Protein AF-A0A3M1NXG3-F1 (afdb_monomer_lite)

pLDDT: mean 80.0, std 8.26, range [65.12, 91.19]

Radius of gyration: 15.34 Å; chains: 1; bounding box: 21×13×48 Å

Secondary structure (DSSP, 8-state):
-EE--EEEEEETTTEEEEEEEEEES----STT------EEEEEEEE---

Structure (mmCIF, N/CA/C/O backbone):
data_AF-A0A3M1NXG3-F1
#
_entry.id   AF-A0A3M1NXG3-F1
#
loop_
_atom_site.group_PDB
_atom_site.id
_atom_site.type_symbol
_atom_site.label_atom_id
_atom_site.label_alt_id
_atom_site.label_comp_id
_atom_site.label_asym_id
_atom_site.label_entity_id
_atom_site.label_seq_id
_atom_site.pdbx_PDB_ins_code
_atom_site.Cartn_x
_atom_site.Cartn_y
_atom_site.Cartn_z
_atom_site.occupancy
_atom_site.B_iso_or_equiv
_atom_site.auth_seq_id
_atom_site.auth_comp_id
_atom_site.auth_asym_id
_atom_site.auth_atom_id
_atom_site.pdbx_PDB_model_num
ATOM 1 N N . ILE A 1 1 ? -11.434 -6.711 10.048 1.00 67.00 1 ILE A N 1
ATOM 2 C CA . ILE A 1 1 ? -11.764 -6.463 8.615 1.00 67.00 1 ILE A CA 1
ATOM 3 C C . ILE A 1 1 ? -11.114 -5.145 8.217 1.00 67.00 1 ILE A C 1
ATOM 5 O O . ILE A 1 1 ? -11.192 -4.212 9.008 1.00 67.00 1 ILE A O 1
ATOM 9 N N . PHE A 1 2 ? -10.463 -5.073 7.053 1.00 75.06 2 PHE A N 1
ATOM 10 C CA . PHE A 1 2 ? -9.732 -3.886 6.594 1.00 75.06 2 PHE A CA 1
ATOM 11 C C . PHE A 1 2 ? -10.363 -3.325 5.320 1.00 75.06 2 PHE A C 1
ATOM 13 O O . PHE A 1 2 ? -10.679 -4.081 4.402 1.00 75.06 2 PHE A O 1
ATOM 20 N N . LEU A 1 3 ? -10.546 -2.008 5.280 1.00 77.56 3 LEU A N 1
ATOM 21 C CA . LEU A 1 3 ? -10.869 -1.270 4.068 1.00 77.56 3 LEU A CA 1
ATOM 22 C C . LEU A 1 3 ? -9.567 -0.733 3.490 1.00 77.56 3 LEU A C 1
ATOM 24 O O . LEU A 1 3 ? -8.867 0.023 4.159 1.00 77.56 3 LEU A O 1
ATOM 28 N N . SER A 1 4 ? -9.263 -1.109 2.255 1.00 79.75 4 SER A N 1
ATOM 29 C CA . SER A 1 4 ? -7.968 -0.815 1.642 1.00 79.75 4 SER A CA 1
ATOM 30 C C . SER A 1 4 ? -8.137 -0.029 0.340 1.00 79.75 4 SER A C 1
ATOM 32 O O . SER A 1 4 ? -7.919 -0.599 -0.731 1.00 79.75 4 SER A O 1
ATOM 34 N N . PRO A 1 5 ? -8.574 1.249 0.376 1.00 83.50 5 PRO A N 1
ATOM 35 C CA . PRO A 1 5 ? -8.579 2.090 -0.813 1.00 83.50 5 PRO A CA 1
ATOM 36 C C . PRO A 1 5 ? -7.167 2.187 -1.400 1.00 83.50 5 PR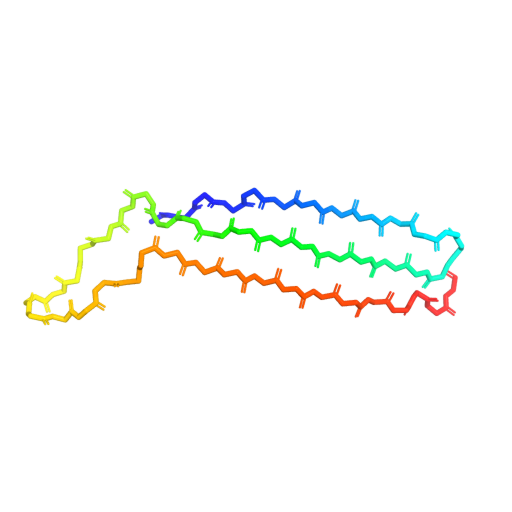O A C 1
ATOM 38 O O . PRO A 1 5 ? -6.207 2.573 -0.729 1.00 83.50 5 PRO A O 1
ATOM 41 N N . GLY A 1 6 ? -7.055 1.820 -2.674 1.00 85.19 6 GLY A N 1
ATOM 42 C CA . GLY A 1 6 ? -5.813 1.852 -3.429 1.00 85.19 6 GLY A CA 1
ATOM 43 C C . GLY A 1 6 ? -5.949 2.686 -4.691 1.00 85.19 6 GLY A C 1
ATOM 44 O O . GLY A 1 6 ? -6.961 2.625 -5.385 1.00 85.19 6 GLY A O 1
ATOM 45 N N . LEU A 1 7 ? -4.905 3.447 -4.991 1.00 87.12 7 LEU A N 1
ATOM 46 C CA . LEU A 1 7 ? -4.662 4.062 -6.280 1.00 87.12 7 LEU A CA 1
ATOM 47 C C . LEU A 1 7 ? -3.623 3.224 -7.021 1.00 87.12 7 LEU A C 1
ATOM 49 O O . LEU A 1 7 ? -2.534 2.963 -6.510 1.00 87.12 7 LEU A O 1
ATOM 53 N N . GLN A 1 8 ? -3.948 2.847 -8.250 1.00 88.69 8 GLN A N 1
ATOM 54 C CA . GLN A 1 8 ? -2.990 2.249 -9.163 1.00 88.69 8 GLN A CA 1
ATOM 55 C C . GLN A 1 8 ? -2.835 3.161 -10.372 1.00 88.69 8 GLN A C 1
ATOM 57 O O . GLN A 1 8 ? -3.806 3.499 -11.045 1.00 88.69 8 GLN A O 1
ATOM 62 N N . TYR A 1 9 ? -1.601 3.571 -10.630 1.00 85.62 9 TYR A N 1
ATOM 63 C CA . TYR A 1 9 ? -1.235 4.398 -11.761 1.00 85.62 9 TYR A CA 1
ATOM 64 C C . TYR A 1 9 ? -0.349 3.601 -12.710 1.00 85.62 9 TYR A C 1
ATOM 66 O O . TYR A 1 9 ? 0.737 3.157 -12.340 1.00 85.62 9 TYR A O 1
ATOM 74 N N . VAL A 1 10 ? -0.806 3.441 -13.950 1.00 86.62 10 VAL A N 1
ATOM 75 C CA . VAL A 1 10 ? -0.021 2.818 -15.017 1.00 86.62 10 VAL A CA 1
ATOM 76 C C . VAL A 1 10 ? 0.612 3.926 -15.853 1.00 86.62 10 VAL A C 1
ATOM 78 O O . VAL A 1 10 ? -0.060 4.626 -16.609 1.00 86.62 10 VAL A O 1
ATOM 81 N N . GLY A 1 11 ? 1.918 4.104 -15.677 1.00 82.06 11 GLY A N 1
ATOM 82 C CA . GLY A 1 11 ? 2.736 5.056 -16.414 1.00 82.06 11 GLY A CA 1
ATOM 83 C C . GLY A 1 11 ? 3.334 4.425 -17.672 1.00 82.06 11 GLY A C 1
ATOM 84 O O . GLY A 1 11 ? 4.202 3.548 -17.609 1.00 82.06 11 GLY A O 1
ATOM 85 N N . GLY A 1 12 ? 2.909 4.902 -18.841 1.00 81.88 12 GLY A N 1
ATOM 86 C CA . GLY A 1 12 ? 3.420 4.425 -20.128 1.00 81.88 12 GLY A CA 1
ATOM 87 C C . GLY A 1 12 ? 3.096 2.948 -20.378 1.00 81.88 12 GLY A C 1
ATOM 88 O O . GLY A 1 12 ? 1.971 2.511 -20.167 1.00 81.88 12 GLY A O 1
ATOM 89 N N . ARG A 1 13 ? 4.079 2.176 -20.861 1.00 79.69 13 ARG A N 1
ATOM 90 C CA . ARG A 1 13 ? 3.910 0.753 -21.227 1.00 79.69 13 ARG A CA 1
ATOM 91 C C . ARG A 1 13 ? 4.486 -0.237 -20.219 1.00 79.69 13 ARG A C 1
ATOM 93 O O . ARG A 1 13 ? 4.320 -1.435 -20.391 1.00 79.69 13 ARG A O 1
ATOM 100 N N . ARG A 1 14 ? 5.227 0.255 -19.224 1.00 84.38 14 ARG A N 1
ATOM 101 C CA . ARG A 1 14 ? 6.113 -0.591 -18.414 1.00 84.38 14 ARG A CA 1
ATOM 102 C C . ARG A 1 14 ? 6.070 -0.312 -16.922 1.00 84.38 14 ARG A C 1
ATOM 104 O O . ARG A 1 14 ? 6.559 -1.135 -16.161 1.00 84.38 14 ARG A O 1
ATOM 111 N N . TRP A 1 15 ? 5.520 0.820 -16.497 1.00 84.88 15 TRP A N 1
ATOM 112 C CA . TRP A 1 15 ? 5.579 1.239 -15.104 1.00 84.88 15 TRP A CA 1
ATOM 113 C C . TRP A 1 15 ? 4.196 1.191 -14.488 1.00 84.88 15 TRP A C 1
ATOM 115 O O . TRP A 1 15 ? 3.244 1.744 -15.030 1.00 84.88 15 TRP A O 1
ATOM 125 N N . LEU A 1 16 ? 4.100 0.543 -13.338 1.00 87.19 16 LEU A N 1
ATOM 126 C CA . LEU A 1 16 ? 2.903 0.523 -12.522 1.00 87.19 16 LEU A CA 1
ATOM 127 C C . LEU A 1 16 ? 3.298 0.961 -11.122 1.00 87.19 16 LEU A C 1
ATOM 129 O O . LEU A 1 16 ? 4.132 0.341 -10.469 1.00 87.19 16 LEU A O 1
ATOM 133 N N . ILE A 1 17 ? 2.703 2.056 -10.681 1.00 89.38 17 ILE A N 1
ATOM 134 C CA . ILE A 1 17 ? 2.864 2.601 -9.343 1.00 89.38 17 ILE A CA 1
ATOM 135 C C . ILE A 1 17 ? 1.574 2.301 -8.593 1.00 89.38 17 ILE A C 1
ATOM 137 O O . ILE A 1 17 ? 0.480 2.554 -9.089 1.00 89.38 17 ILE A O 1
ATOM 141 N N . GLU A 1 18 ? 1.699 1.735 -7.407 1.00 90.38 18 GLU A N 1
ATOM 142 C CA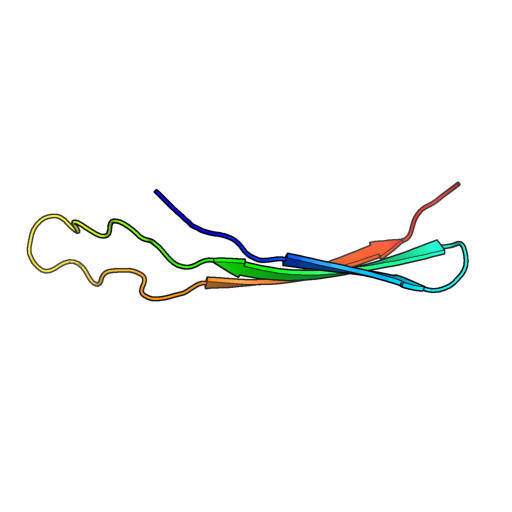 . GLU A 1 18 ? 0.591 1.379 -6.538 1.00 90.38 18 GLU A CA 1
ATOM 143 C C . GLU A 1 18 ? 0.770 2.095 -5.207 1.00 90.38 18 GLU A C 1
ATOM 145 O O . GLU A 1 18 ? 1.842 2.069 -4.608 1.00 90.38 18 GLU A O 1
ATOM 150 N N . ALA A 1 19 ? -0.285 2.744 -4.748 1.00 90.94 19 ALA A N 1
ATOM 151 C CA . ALA A 1 19 ? -0.355 3.332 -3.428 1.00 90.94 19 ALA A CA 1
ATOM 152 C C . ALA A 1 19 ? -1.664 2.888 -2.795 1.00 90.94 19 ALA A C 1
ATOM 154 O O . ALA A 1 19 ? -2.721 3.083 -3.383 1.00 90.94 19 ALA A O 1
ATOM 155 N N . SER A 1 20 ? -1.626 2.289 -1.614 1.00 87.56 20 SER A N 1
ATOM 156 C CA . SER A 1 20 ? -2.833 1.912 -0.889 1.00 87.56 20 SER 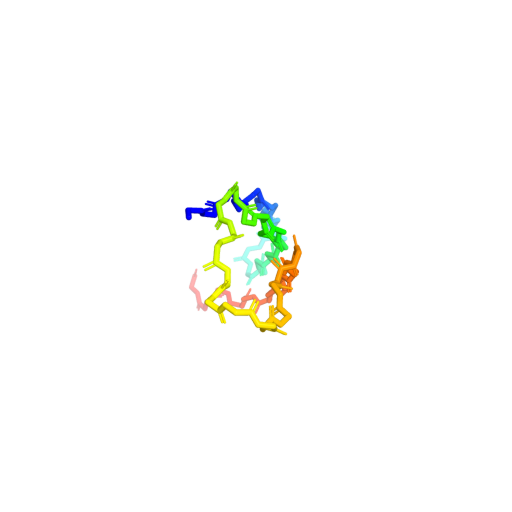A CA 1
ATOM 157 C C . SER A 1 20 ? -2.747 2.321 0.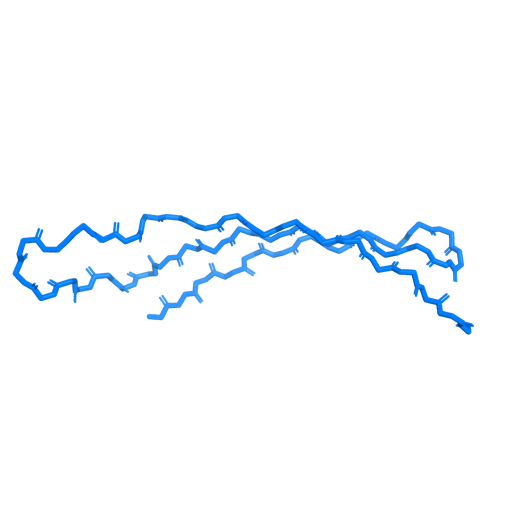565 1.00 87.56 20 SER A C 1
ATOM 159 O O . SER A 1 20 ? -1.681 2.317 1.181 1.00 87.56 20 SER A O 1
ATOM 161 N N . VAL A 1 21 ? -3.893 2.707 1.108 1.00 85.88 21 VAL A N 1
ATOM 162 C CA . VAL A 1 21 ? -4.048 2.989 2.527 1.00 85.88 21 VAL A CA 1
ATOM 163 C C . VAL A 1 21 ? -5.040 1.981 3.060 1.00 85.88 21 VAL A C 1
ATOM 165 O O . VAL A 1 21 ? -6.114 1.819 2.498 1.00 85.88 21 VAL A O 1
ATOM 168 N N . GLN A 1 22 ? -4.666 1.272 4.110 1.00 84.25 22 GLN A N 1
ATOM 169 C CA . GLN A 1 22 ? -5.487 0.264 4.754 1.00 84.25 22 GLN A CA 1
ATOM 170 C C . GLN A 1 22 ? -5.923 0.791 6.110 1.00 84.25 22 GLN A C 1
ATOM 172 O O . GLN A 1 22 ? -5.092 1.127 6.955 1.00 84.25 22 GLN A O 1
ATOM 177 N N . PHE A 1 23 ? -7.233 0.838 6.303 1.00 82.75 23 PHE A N 1
ATOM 178 C CA . PHE A 1 23 ? -7.878 1.220 7.545 1.00 82.75 23 PHE A CA 1
ATOM 179 C C . PHE A 1 23 ? -8.579 -0.014 8.125 1.00 82.75 23 PHE A C 1
ATOM 181 O O . PHE A 1 23 ? -9.479 -0.569 7.484 1.00 82.75 23 PHE A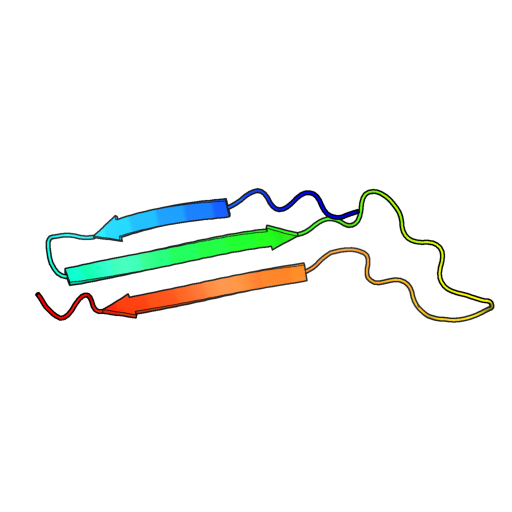 O 1
ATOM 188 N N . PRO A 1 24 ? -8.186 -0.490 9.315 1.00 76.81 24 PRO A N 1
ATOM 189 C CA . PRO A 1 24 ? -8.956 -1.492 10.033 1.00 76.81 24 PRO A CA 1
ATOM 190 C C . PRO A 1 24 ? -10.313 -0.905 10.419 1.00 76.81 24 PRO A C 1
ATOM 192 O O . PRO A 1 24 ? -10.388 0.058 11.171 1.00 76.81 24 PRO A O 1
ATOM 195 N N . ILE A 1 25 ? -11.396 -1.508 9.927 1.00 72.62 25 ILE A N 1
ATOM 196 C CA . ILE A 1 25 ? -12.763 -1.186 10.374 1.00 72.62 25 ILE A CA 1
ATOM 197 C C . ILE A 1 25 ? -13.001 -1.770 11.772 1.00 72.62 25 ILE A C 1
ATOM 199 O O . ILE A 1 25 ? -13.752 -1.226 12.572 1.00 72.62 25 ILE A O 1
ATOM 203 N N . VAL A 1 26 ? -12.362 -2.905 12.050 1.00 67.50 26 VAL A N 1
ATOM 204 C CA . VAL A 1 26 ? -12.508 -3.654 13.293 1.00 67.50 26 VAL A CA 1
ATOM 205 C C . VAL A 1 26 ? -11.113 -3.897 13.840 1.00 67.50 26 VAL A C 1
ATOM 207 O O . VAL A 1 26 ? -10.310 -4.573 13.189 1.00 67.50 26 VAL A O 1
ATOM 210 N N . ASN A 1 27 ? -10.840 -3.303 14.997 1.00 66.38 27 ASN A N 1
ATOM 211 C CA . ASN A 1 27 ? -9.572 -3.376 15.704 1.00 66.38 27 ASN A CA 1
ATOM 212 C C . ASN A 1 27 ? -9.885 -3.714 17.166 1.00 66.38 27 ASN A C 1
ATOM 214 O O . ASN A 1 27 ? -10.062 -2.818 17.986 1.00 66.38 27 ASN A O 1
ATOM 218 N N . GLU A 1 28 ? -10.014 -5.004 17.475 1.00 67.06 28 GLU A N 1
ATOM 219 C CA . GLU A 1 28 ? -10.107 -5.510 18.851 1.00 67.06 28 GLU A CA 1
ATOM 220 C C . GLU A 1 28 ? -8.770 -6.152 19.249 1.00 67.06 28 GLU A C 1
ATOM 222 O O . GLU A 1 28 ? -8.616 -7.376 19.183 1.00 67.06 28 GLU A O 1
ATOM 227 N N . PRO A 1 29 ? -7.758 -5.349 19.622 1.00 66.62 29 PRO A N 1
ATOM 228 C CA . PRO A 1 29 ? -6.560 -5.883 20.242 1.00 66.62 29 PRO A CA 1
ATOM 229 C C . PRO A 1 29 ? -6.920 -6.521 21.591 1.00 66.62 29 PRO A C 1
ATOM 231 O O . PRO A 1 29 ? -7.653 -5.948 22.397 1.00 66.62 29 PRO A O 1
ATOM 234 N N . ASN A 1 30 ? -6.400 -7.719 21.861 1.00 65.69 30 ASN A N 1
ATOM 235 C CA . ASN A 1 30 ? -6.585 -8.363 23.160 1.00 65.69 30 ASN A CA 1
ATOM 236 C C . ASN A 1 30 ? -5.762 -7.623 24.232 1.00 65.69 30 ASN A C 1
ATOM 238 O O . ASN A 1 30 ? -4.531 -7.645 24.207 1.00 65.69 30 ASN A O 1
ATOM 242 N N . GLY A 1 31 ? -6.436 -7.006 25.207 1.00 69.31 31 GLY A N 1
ATOM 243 C CA . GLY A 1 31 ? -5.789 -6.377 26.363 1.00 69.31 31 GLY A CA 1
ATOM 244 C C . GLY A 1 31 ? -5.173 -5.006 26.058 1.00 69.31 31 GLY A C 1
ATOM 245 O O . GLY A 1 31 ? -5.823 -4.143 25.482 1.00 69.31 31 GLY A O 1
ATOM 246 N N . THR A 1 32 ? -3.926 -4.773 26.481 1.00 72.19 32 THR A N 1
ATOM 247 C CA . THR A 1 32 ? -3.212 -3.482 26.348 1.00 72.19 32 THR A CA 1
ATOM 248 C C . THR A 1 32 ? -2.426 -3.342 25.041 1.00 72.19 32 THR A C 1
ATOM 250 O O . THR A 1 32 ? -1.519 -2.514 24.936 1.00 72.19 32 THR A O 1
ATOM 253 N N . GLN A 1 33 ? -2.716 -4.180 24.048 1.00 71.00 33 GLN A N 1
ATOM 254 C CA . GLN A 1 33 ? -1.957 -4.210 22.807 1.00 71.00 33 GLN A CA 1
ATOM 255 C C . GL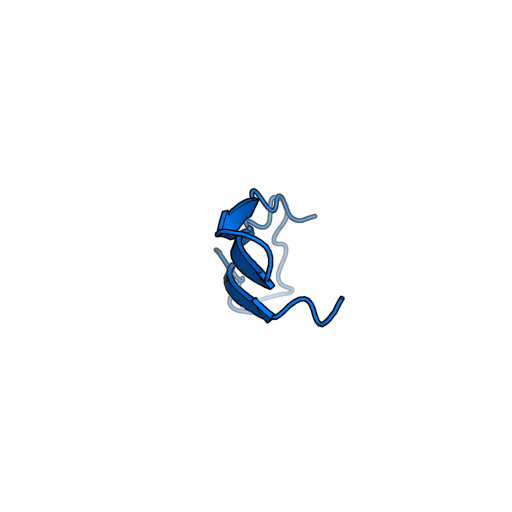N A 1 33 ? -2.278 -2.984 21.941 1.00 71.00 33 GLN A C 1
ATOM 257 O O . GLN A 1 33 ? -3.439 -2.629 21.747 1.00 71.00 33 GLN A O 1
ATOM 262 N N . LEU A 1 34 ? -1.233 -2.334 21.417 1.00 67.00 34 LEU A N 1
ATOM 263 C CA . LEU A 1 34 ? -1.376 -1.210 20.494 1.00 67.00 34 LEU A CA 1
ATOM 264 C C . LEU A 1 34 ? -2.064 -1.697 19.215 1.00 67.00 34 LEU A C 1
ATOM 266 O O . LEU A 1 34 ? -1.519 -2.522 18.478 1.00 67.00 34 LEU A O 1
ATOM 270 N N . GLY A 1 35 ? -3.274 -1.195 18.981 1.00 69.75 35 GLY A N 1
ATOM 271 C CA . GLY A 1 35 ? -3.998 -1.407 17.738 1.00 69.75 35 GLY A CA 1
ATOM 272 C C . GLY A 1 35 ? -3.273 -0.730 16.576 1.00 69.75 35 GLY A C 1
ATOM 273 O O . GLY A 1 35 ? -2.653 0.317 16.732 1.00 69.75 35 GLY A O 1
ATOM 274 N N . THR A 1 36 ? -3.335 -1.332 15.392 1.00 74.19 36 THR A N 1
ATOM 275 C CA . THR A 1 36 ? -2.882 -0.652 14.170 1.00 74.19 36 THR A CA 1
ATOM 276 C C . THR A 1 36 ? -3.990 0.283 13.713 1.00 74.19 36 THR A C 1
ATOM 278 O O . THR A 1 36 ? -5.067 -0.205 13.408 1.00 74.19 36 THR A O 1
ATOM 281 N N . ASP A 1 37 ? -3.759 1.594 13.673 1.00 77.00 37 ASP A N 1
ATOM 282 C CA . ASP A 1 37 ? -4.799 2.560 13.277 1.00 77.00 37 ASP A CA 1
ATOM 283 C C . ASP A 1 37 ? -4.911 2.708 11.755 1.00 77.00 37 ASP A C 1
ATOM 285 O O . ASP A 1 37 ? -5.995 2.881 11.203 1.00 77.00 37 ASP A O 1
ATOM 289 N N . TRP A 1 38 ? -3.779 2.634 11.058 1.00 76.88 38 TRP A N 1
ATOM 290 C CA . TRP A 1 38 ? -3.702 2.749 9.608 1.00 76.88 38 TRP A CA 1
ATOM 291 C C . TRP A 1 38 ? -2.407 2.118 9.103 1.00 76.88 38 TRP A C 1
ATOM 293 O O . TRP A 1 38 ? -1.406 2.022 9.811 1.00 76.88 38 TRP A O 1
ATOM 303 N N . THR A 1 39 ? -2.415 1.657 7.859 1.00 85.81 39 THR A N 1
ATOM 304 C CA . THR A 1 39 ? -1.229 1.125 7.184 1.00 85.81 39 THR A CA 1
ATOM 305 C C . THR A 1 39 ? -1.157 1.709 5.788 1.00 85.81 39 THR A C 1
ATOM 307 O O . THR A 1 39 ? -2.120 1.627 5.036 1.00 85.81 39 THR A O 1
ATOM 310 N N . VAL A 1 40 ? -0.018 2.283 5.416 1.00 87.50 40 VAL A N 1
ATOM 311 C CA . VAL A 1 40 ? 0.226 2.757 4.050 1.00 87.50 40 VAL A CA 1
ATOM 312 C C . VAL A 1 40 ? 1.145 1.769 3.349 1.00 87.50 40 VAL A C 1
ATOM 314 O O . VAL A 1 40 ? 2.175 1.376 3.891 1.00 87.50 40 VAL A O 1
ATOM 317 N N . SER A 1 41 ? 0.777 1.376 2.135 1.00 89.00 41 SER A N 1
ATOM 318 C CA . SER A 1 41 ? 1.603 0.573 1.244 1.00 89.00 41 SER A CA 1
ATOM 319 C C . SER A 1 41 ? 1.893 1.366 -0.024 1.00 89.00 41 SER A C 1
ATOM 321 O O . SER A 1 41 ? 0.992 1.939 -0.632 1.00 89.00 41 SER A O 1
ATOM 323 N N . LEU A 1 42 ? 3.163 1.408 -0.415 1.00 91.19 42 LEU A N 1
ATOM 324 C CA . LEU A 1 42 ? 3.628 2.016 -1.655 1.00 91.19 42 LEU A CA 1
ATOM 325 C C . LEU A 1 42 ? 4.438 0.965 -2.410 1.00 91.19 42 LEU A C 1
ATOM 327 O O . LEU A 1 42 ? 5.352 0.357 -1.854 1.00 91.19 42 LEU A O 1
ATOM 331 N N . GLY A 1 43 ? 4.094 0.748 -3.672 1.00 88.88 43 GLY A N 1
ATOM 332 C CA . GLY A 1 43 ? 4.692 -0.255 -4.533 1.00 88.88 43 GLY A CA 1
ATOM 333 C C . GLY A 1 43 ? 4.988 0.306 -5.914 1.00 88.88 43 GLY A C 1
ATOM 334 O O . GLY A 1 43 ? 4.253 1.123 -6.459 1.00 88.88 43 GLY A O 1
ATOM 335 N N . THR A 1 44 ? 6.078 -0.160 -6.503 1.00 89.75 44 THR A N 1
ATOM 336 C CA . THR A 1 44 ? 6.431 0.103 -7.897 1.00 89.75 44 THR A CA 1
ATOM 337 C C . THR A 1 44 ? 6.699 -1.238 -8.560 1.00 89.75 44 THR A C 1
ATOM 339 O O . THR A 1 44 ? 7.392 -2.093 -8.007 1.00 89.75 44 THR A O 1
ATOM 342 N N . ARG A 1 45 ? 6.086 -1.458 -9.721 1.00 89.06 45 ARG A N 1
ATOM 343 C CA . ARG A 1 45 ? 6.223 -2.666 -10.528 1.00 89.06 45 ARG A CA 1
ATOM 344 C C . ARG A 1 45 ? 6.667 -2.267 -11.928 1.00 89.06 45 ARG A C 1
ATOM 346 O O . ARG A 1 45 ? 6.094 -1.367 -12.542 1.00 89.06 45 ARG A O 1
ATOM 353 N N . VAL A 1 46 ? 7.672 -2.975 -12.434 1.00 86.44 46 VAL A N 1
ATOM 354 C CA . VAL A 1 46 ? 8.086 -2.902 -13.836 1.00 86.44 46 VAL A CA 1
ATOM 355 C C . VAL A 1 46 ? 7.485 -4.103 -14.556 1.00 86.44 46 VAL A C 1
ATOM 357 O O . VAL A 1 46 ? 7.825 -5.244 -14.251 1.00 86.44 46 VAL A O 1
ATOM 360 N N . LEU A 1 47 ? 6.573 -3.857 -15.489 1.00 82.56 47 LEU A N 1
ATOM 361 C CA . LEU A 1 47 ? 5.950 -4.893 -16.310 1.00 82.56 47 LEU A CA 1
ATOM 362 C C . LEU A 1 47 ? 6.957 -5.334 -17.380 1.00 82.56 47 LEU A C 1
ATOM 364 O O . LEU A 1 47 ? 7.502 -4.513 -18.112 1.00 82.56 47 LEU A O 1
ATOM 368 N N . LEU A 1 48 ? 7.302 -6.618 -17.441 1.00 77.44 48 LEU A N 1
ATOM 369 C CA . LEU A 1 48 ? 8.391 -7.077 -18.313 1.00 77.44 48 LEU A CA 1
ATOM 370 C C . LEU A 1 48 ? 7.954 -7.429 -19.745 1.00 77.44 48 LEU A C 1
ATOM 372 O O . LEU A 1 48 ? 8.818 -7.822 -20.527 1.00 77.44 48 LEU A O 1
ATOM 376 N N . PHE A 1 49 ? 6.687 -7.232 -20.112 1.00 65.12 49 PHE A N 1
ATOM 377 C CA . PHE A 1 49 ? 6.109 -7.671 -21.388 1.00 65.12 49 PHE A CA 1
ATOM 378 C C . PHE A 1 49 ? 4.975 -6.745 -21.828 1.00 65.12 49 PHE A C 1
ATOM 380 O O . PHE A 1 49 ? 4.118 -6.432 -20.970 1.00 65.12 49 PHE A O 1
#

Sequence (49 aa):
IFLSPGLQYVGGRRWLIEASVQFPIVNEPNGTQLGTDWTVSLGTRVLLF

Foldseek 3Di:
DKDKDKDWDDDDPFKIKIKIKIADPDWDDDDPDDTDGIDIDIDMGTHPD